Protein AF-A0A7V0MHD1-F1 (afdb_monomer)

Foldseek 3Di:
DDDPPQDPLLVLLCCVCVVDQDPDPLSLCVSCVVSVHHSVVSVVSVVVVVVSVD

Radius of gyration: 10.85 Å; Cα contacts (8 Å, |Δi|>4): 34; chains: 1; bounding box: 28×24×26 Å

Structure (mmCIF, N/CA/C/O backbone):
data_AF-A0A7V0MHD1-F1
#
_entry.id   AF-A0A7V0MHD1-F1
#
loop_
_atom_site.group_PDB
_atom_site.id
_atom_site.type_symbol
_atom_site.label_atom_id
_atom_site.label_alt_id
_atom_site.label_comp_id
_atom_site.label_asym_id
_atom_site.label_entity_id
_atom_site.label_seq_id
_atom_site.pdbx_PDB_ins_code
_atom_site.Cartn_x
_atom_site.Cartn_y
_atom_site.Cartn_z
_atom_sit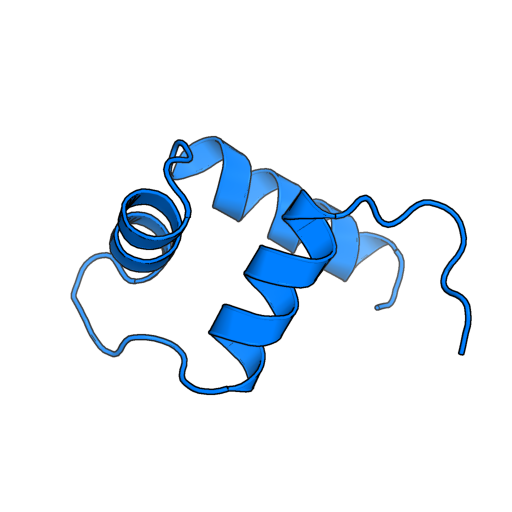e.occupancy
_atom_site.B_iso_or_equiv
_atom_site.auth_seq_id
_atom_site.auth_comp_id
_atom_site.auth_asym_id
_atom_site.auth_atom_id
_atom_site.pdbx_PDB_model_num
ATOM 1 N N . MET A 1 1 ? 17.942 -9.780 -5.528 1.00 41.47 1 MET A N 1
ATOM 2 C CA . MET A 1 1 ? 16.903 -10.279 -6.452 1.00 41.47 1 MET A CA 1
ATOM 3 C C . MET A 1 1 ? 16.264 -9.078 -7.127 1.00 41.47 1 MET A C 1
ATOM 5 O O . MET A 1 1 ? 15.510 -8.363 -6.485 1.00 41.47 1 MET A O 1
ATOM 9 N N . THR A 1 2 ? 16.638 -8.779 -8.368 1.00 43.62 2 THR A N 1
ATOM 10 C CA . THR A 1 2 ? 16.011 -7.720 -9.169 1.00 43.62 2 THR A CA 1
ATOM 11 C C . THR A 1 2 ? 14.793 -8.310 -9.867 1.00 43.62 2 THR A C 1
ATOM 13 O O . THR A 1 2 ? 14.920 -8.963 -10.899 1.00 43.62 2 THR A O 1
ATOM 16 N N . VAL A 1 3 ? 13.621 -8.133 -9.257 1.00 56.31 3 VAL A N 1
ATOM 17 C CA . VAL A 1 3 ? 12.332 -8.414 -9.900 1.00 56.31 3 VAL A CA 1
ATOM 18 C C . VAL A 1 3 ? 12.151 -7.423 -11.060 1.00 56.31 3 VAL A C 1
ATOM 20 O O . VAL A 1 3 ? 12.186 -6.213 -10.823 1.00 56.31 3 VAL A O 1
ATOM 23 N N . PRO A 1 4 ? 12.038 -7.882 -12.318 1.00 58.97 4 PRO A N 1
ATOM 24 C CA . PRO A 1 4 ? 11.826 -6.981 -13.438 1.00 58.97 4 PRO A CA 1
ATOM 25 C C . PRO A 1 4 ? 10.415 -6.388 -13.329 1.00 58.97 4 PRO A C 1
ATOM 27 O O . PRO A 1 4 ? 9.445 -7.135 -13.237 1.00 58.97 4 PRO A O 1
ATOM 30 N N . ASN A 1 5 ? 10.327 -5.055 -13.385 1.00 68.38 5 ASN A N 1
ATOM 31 C CA . ASN A 1 5 ? 9.096 -4.257 -13.481 1.00 68.38 5 ASN A CA 1
ATOM 32 C C . ASN A 1 5 ? 8.312 -3.965 -12.181 1.00 68.38 5 ASN A C 1
ATOM 34 O O . ASN A 1 5 ? 7.101 -3.788 -12.236 1.00 68.38 5 ASN A O 1
ATOM 38 N N . MET A 1 6 ? 8.988 -3.887 -11.029 1.00 79.06 6 MET A N 1
ATOM 39 C CA . MET A 1 6 ? 8.407 -3.319 -9.803 1.00 79.06 6 MET A CA 1
ATOM 40 C C . MET A 1 6 ? 8.793 -1.842 -9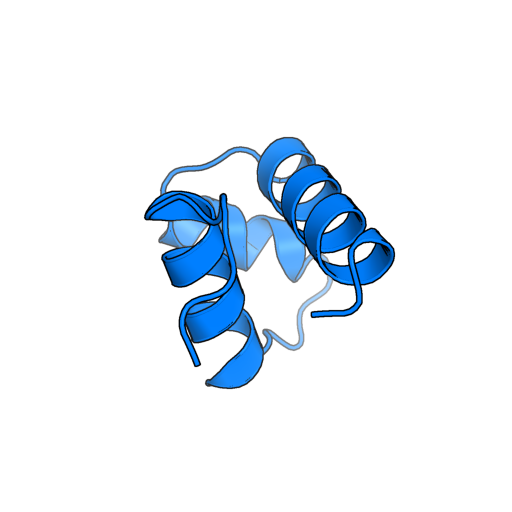.682 1.00 79.06 6 MET A C 1
ATOM 42 O O . MET A 1 6 ? 9.990 -1.539 -9.622 1.00 79.06 6 MET A O 1
ATOM 46 N N . ASP A 1 7 ? 7.808 -0.943 -9.656 1.00 87.81 7 ASP A N 1
ATOM 47 C CA . ASP A 1 7 ? 8.056 0.490 -9.466 1.00 87.81 7 ASP A CA 1
ATOM 48 C C . ASP A 1 7 ? 8.280 0.846 -7.978 1.00 87.81 7 ASP A C 1
ATOM 50 O O . ASP A 1 7 ? 8.189 0.000 -7.078 1.00 87.81 7 ASP A O 1
ATOM 54 N N . ASP A 1 8 ? 8.649 2.099 -7.704 1.00 92.69 8 ASP A N 1
ATOM 55 C CA . ASP A 1 8 ? 8.932 2.548 -6.336 1.00 92.69 8 ASP A CA 1
ATOM 56 C C . ASP A 1 8 ? 7.685 2.503 -5.437 1.00 92.69 8 ASP A C 1
ATOM 58 O O . ASP A 1 8 ? 7.797 2.262 -4.232 1.00 92.69 8 ASP A O 1
ATOM 62 N N . THR A 1 9 ? 6.493 2.672 -6.016 1.00 93.19 9 THR A N 1
ATOM 63 C CA . THR A 1 9 ? 5.216 2.586 -5.302 1.00 93.19 9 THR A CA 1
ATOM 64 C C . THR A 1 9 ? 4.930 1.152 -4.869 1.00 93.19 9 THR A C 1
ATOM 66 O O . THR A 1 9 ? 4.631 0.911 -3.700 1.00 93.19 9 THR A O 1
ATOM 69 N N . ASP A 1 10 ? 5.092 0.185 -5.769 1.00 92.38 10 ASP A N 1
ATOM 70 C CA . ASP A 1 10 ? 4.959 -1.241 -5.469 1.00 92.38 10 ASP A CA 1
ATOM 71 C C . ASP A 1 10 ? 5.928 -1.667 -4.362 1.00 92.38 10 ASP A C 1
ATOM 73 O O . ASP A 1 10 ? 5.553 -2.380 -3.426 1.00 92.38 10 ASP A O 1
ATOM 77 N N . ARG A 1 11 ? 7.170 -1.168 -4.421 1.00 92.06 11 ARG A N 1
ATOM 78 C CA . ARG A 1 11 ? 8.172 -1.407 -3.379 1.00 92.06 11 ARG A CA 1
ATOM 79 C C . ARG A 1 11 ? 7.739 -0.838 -2.033 1.00 92.06 11 ARG A C 1
ATOM 81 O O . ARG A 1 11 ? 7.881 -1.519 -1.020 1.00 92.06 11 ARG A O 1
ATOM 88 N N . ALA A 1 12 ? 7.233 0.393 -2.009 1.00 94.12 12 ALA A N 1
ATOM 89 C CA . ALA A 1 12 ? 6.771 1.035 -0.783 1.00 94.12 12 ALA A CA 1
ATOM 90 C C . ALA A 1 12 ? 5.604 0.262 -0.149 1.00 94.12 12 ALA A C 1
ATOM 92 O O . ALA A 1 12 ? 5.629 -0.004 1.054 1.00 94.12 12 ALA A O 1
ATOM 93 N N . ILE A 1 13 ? 4.641 -0.179 -0.965 1.00 93.81 13 ILE A N 1
ATOM 94 C CA . ILE A 1 13 ? 3.510 -1.004 -0.525 1.00 93.81 13 ILE A CA 1
ATOM 95 C C . ILE A 1 13 ? 4.005 -2.321 0.078 1.00 93.81 13 ILE A C 1
ATOM 97 O O . ILE A 1 13 ? 3.640 -2.655 1.206 1.00 93.81 13 ILE A O 1
ATOM 101 N N . LEU A 1 14 ? 4.859 -3.064 -0.635 1.00 92.25 14 LEU A N 1
ATOM 102 C CA . LEU A 1 14 ? 5.379 -4.340 -0.138 1.00 92.25 14 LEU A CA 1
ATOM 103 C C . LEU A 1 14 ? 6.181 -4.166 1.145 1.00 92.25 14 LEU A C 1
ATOM 105 O O . LEU A 1 14 ? 5.941 -4.897 2.100 1.00 92.25 14 LEU A O 1
ATOM 109 N N . ASN A 1 15 ? 7.077 -3.181 1.197 1.00 92.75 15 ASN A N 1
ATOM 110 C CA . ASN A 1 15 ? 7.858 -2.892 2.396 1.00 92.75 15 ASN A CA 1
ATOM 111 C C . ASN A 1 15 ? 6.942 -2.615 3.591 1.00 92.75 15 ASN A C 1
ATOM 113 O O . ASN A 1 15 ? 7.175 -3.134 4.683 1.00 92.75 15 ASN A O 1
ATOM 117 N N . ARG A 1 16 ? 5.880 -1.829 3.388 1.00 93.81 16 ARG A N 1
ATOM 118 C CA . ARG A 1 16 ? 4.931 -1.477 4.445 1.00 93.81 16 ARG A CA 1
ATOM 119 C C . ARG A 1 16 ? 4.135 -2.684 4.939 1.00 93.81 16 ARG A C 1
ATOM 121 O O . ARG A 1 16 ? 3.963 -2.838 6.150 1.00 93.81 16 ARG A O 1
ATOM 128 N N . ILE A 1 17 ? 3.680 -3.537 4.021 1.00 91.31 17 ILE A N 1
ATOM 129 C CA . ILE A 1 17 ? 2.937 -4.768 4.326 1.00 91.31 17 ILE A CA 1
ATOM 130 C C . ILE A 1 17 ? 3.837 -5.795 5.025 1.00 91.31 17 ILE A C 1
ATOM 132 O O . ILE A 1 17 ? 3.433 -6.372 6.030 1.00 91.31 17 ILE A O 1
ATOM 136 N N .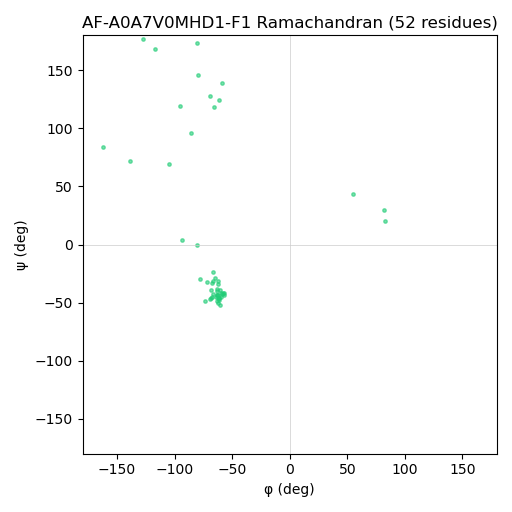 GLN A 1 18 ? 5.057 -6.005 4.521 1.00 89.38 18 GLN A N 1
ATOM 137 C CA . GLN A 1 18 ? 6.026 -6.951 5.082 1.00 89.38 18 GLN A CA 1
ATOM 138 C C . GLN A 1 18 ? 6.545 -6.511 6.454 1.00 89.38 18 GLN A C 1
ATOM 140 O O . GLN A 1 18 ? 6.817 -7.363 7.294 1.00 89.38 18 GLN A O 1
ATOM 145 N N . SER A 1 19 ? 6.676 -5.200 6.688 1.00 92.12 19 SER A N 1
ATOM 146 C CA . SER A 1 19 ? 7.155 -4.680 7.972 1.00 92.12 19 SER A CA 1
ATOM 147 C C . SER A 1 19 ? 6.104 -4.809 9.070 1.00 92.12 19 SER A C 1
ATOM 149 O O . SER A 1 19 ? 6.422 -5.271 10.162 1.00 92.12 19 SER A O 1
ATOM 151 N N . ASN A 1 20 ? 4.862 -4.384 8.812 1.00 90.31 20 ASN A N 1
ATOM 152 C CA . ASN A 1 20 ? 3.801 -4.437 9.820 1.00 90.31 20 ASN A CA 1
ATOM 153 C C . ASN A 1 20 ? 2.406 -4.315 9.200 1.00 90.31 20 ASN A C 1
ATOM 155 O O . ASN A 1 20 ? 1.848 -3.228 9.168 1.00 90.31 20 ASN A O 1
ATOM 159 N N . PHE A 1 21 ? 1.795 -5.387 8.714 1.00 91.56 21 PHE A N 1
ATOM 160 C CA . PHE A 1 21 ? 0.448 -5.266 8.156 1.00 91.56 21 PHE A CA 1
ATOM 161 C C . PHE A 1 21 ? -0.581 -4.774 9.206 1.00 91.56 21 PHE A C 1
ATOM 163 O O . PHE A 1 21 ? -0.708 -5.418 10.251 1.00 91.56 21 PHE A O 1
ATOM 1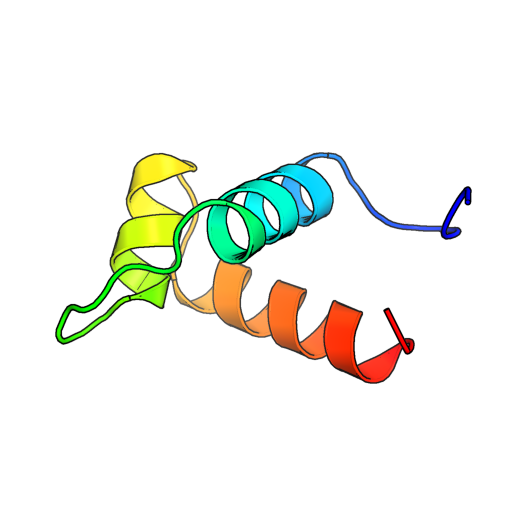70 N N . PRO A 1 22 ? -1.319 -3.665 8.964 1.00 92.50 22 PRO A N 1
ATOM 171 C CA . PRO A 1 22 ? -2.268 -3.136 9.942 1.00 92.50 22 PRO A CA 1
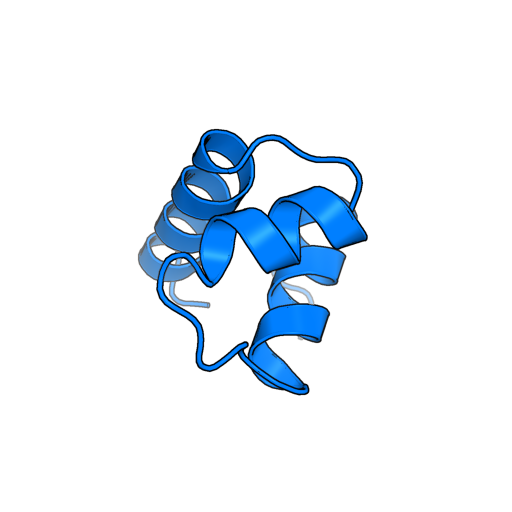ATOM 172 C C . PRO A 1 22 ? -3.353 -4.153 10.307 1.00 92.50 22 PRO A C 1
ATOM 174 O O . PRO A 1 22 ? -3.890 -4.843 9.442 1.00 92.50 22 PRO A O 1
ATOM 177 N N . ILE A 1 23 ? -3.712 -4.226 11.590 1.00 94.06 23 ILE A N 1
ATOM 178 C CA . ILE A 1 23 ? -4.799 -5.086 12.086 1.00 94.06 23 ILE A CA 1
ATOM 179 C C . ILE A 1 23 ? -6.004 -4.198 12.401 1.00 94.06 23 ILE A C 1
ATOM 181 O O . ILE A 1 23 ? -6.357 -3.965 13.556 1.00 94.06 23 ILE A O 1
ATOM 185 N N . THR A 1 24 ? -6.610 -3.654 11.351 1.00 94.31 24 THR A N 1
ATOM 186 C CA . THR A 1 24 ? -7.773 -2.765 11.435 1.00 94.31 24 THR A CA 1
ATOM 187 C C . THR A 1 24 ? -8.898 -3.259 10.530 1.00 94.31 24 THR A C 1
ATOM 189 O O . THR A 1 24 ? -8.762 -4.258 9.826 1.00 94.31 24 THR A O 1
ATOM 192 N N . SER A 1 25 ? -10.052 -2.585 10.558 1.00 95.25 25 SER A N 1
ATOM 193 C CA . SER A 1 25 ? -11.204 -2.982 9.728 1.00 95.25 25 SER A CA 1
ATOM 194 C C . SER A 1 25 ? -10.950 -2.792 8.226 1.00 95.25 25 SER A C 1
ATOM 196 O O . SER A 1 25 ? -11.603 -3.438 7.409 1.00 95.25 25 SER A O 1
ATOM 198 N N . ARG A 1 26 ? -10.025 -1.894 7.855 1.00 95.69 26 ARG A N 1
ATOM 199 C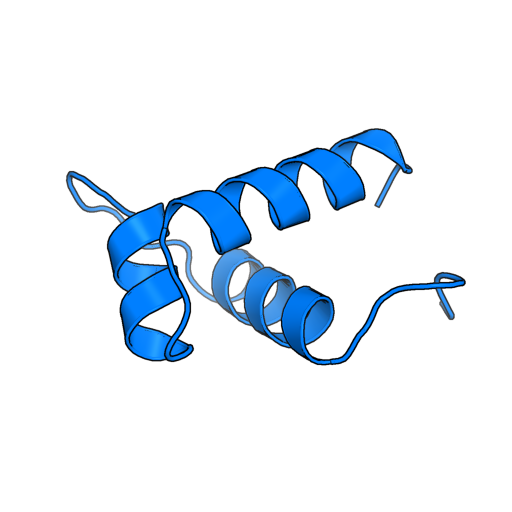 CA . ARG A 1 26 ? -9.667 -1.566 6.466 1.00 95.69 26 ARG A CA 1
ATOM 200 C C . ARG A 1 26 ? -8.147 -1.406 6.336 1.00 95.69 26 ARG A C 1
ATOM 202 O O . ARG A 1 26 ? -7.656 -0.294 6.166 1.00 95.69 26 ARG A O 1
ATOM 209 N N . PRO A 1 27 ? -7.385 -2.506 6.405 1.00 94.81 27 PRO A N 1
ATOM 210 C CA . PRO A 1 27 ? -5.929 -2.434 6.479 1.00 94.81 27 PRO A CA 1
ATOM 211 C C . PRO A 1 27 ? -5.293 -1.890 5.193 1.00 94.81 27 PRO A C 1
ATOM 213 O O . PRO A 1 27 ? -4.273 -1.212 5.243 1.00 94.81 27 PRO A O 1
ATOM 216 N N . TYR A 1 28 ? -5.908 -2.139 4.032 1.00 95.44 28 TYR A N 1
ATOM 217 C CA . TYR A 1 28 ? -5.436 -1.589 2.760 1.00 95.44 28 TYR A CA 1
ATOM 218 C C . TYR A 1 28 ? -5.692 -0.087 2.634 1.00 95.44 28 TYR A C 1
ATOM 220 O O . TYR A 1 28 ? -4.875 0.597 2.025 1.00 95.44 28 TYR A O 1
ATOM 228 N N . LEU A 1 29 ? -6.778 0.431 3.222 1.00 96.44 29 LEU A N 1
ATOM 229 C CA . LEU A 1 29 ? -7.021 1.871 3.286 1.00 96.44 29 LEU A CA 1
ATOM 230 C C . LEU A 1 29 ? -5.938 2.561 4.112 1.00 96.44 29 LEU A C 1
ATOM 232 O O . LEU A 1 29 ? -5.389 3.556 3.670 1.00 96.44 29 LEU A O 1
ATOM 236 N N . GLU A 1 30 ? -5.591 2.000 5.267 1.00 96.62 30 GLU A N 1
ATOM 237 C CA . GLU A 1 30 ? -4.563 2.564 6.145 1.00 96.62 30 GLU A CA 1
ATOM 238 C C . GLU A 1 30 ? -3.184 2.588 5.467 1.00 96.62 30 GLU A C 1
ATOM 240 O O . GLU A 1 30 ? -2.507 3.613 5.456 1.00 96.62 30 GLU A O 1
ATOM 245 N N . VAL A 1 31 ? -2.806 1.500 4.784 1.00 95.81 31 VAL A N 1
ATOM 246 C CA . VAL A 1 31 ? -1.585 1.473 3.957 1.00 95.81 31 VAL A CA 1
ATOM 247 C C . VAL A 1 31 ? -1.645 2.509 2.831 1.00 95.81 31 VAL A C 1
ATOM 249 O O . VAL A 1 31 ? -0.632 3.131 2.515 1.00 95.81 31 VAL A O 1
ATOM 252 N N . ALA A 1 32 ? -2.811 2.696 2.211 1.00 96.56 32 ALA A N 1
ATOM 253 C CA . ALA A 1 32 ? -2.985 3.668 1.142 1.00 96.56 32 ALA A CA 1
ATOM 254 C C . ALA A 1 32 ? -2.856 5.108 1.652 1.00 96.56 32 ALA A C 1
ATOM 256 O O . ALA A 1 32 ? -2.123 5.891 1.057 1.00 96.56 32 ALA A O 1
ATOM 257 N N . GLU A 1 33 ? -3.489 5.441 2.776 1.00 96.44 33 GLU A N 1
ATOM 258 C CA . GLU A 1 33 ? -3.406 6.762 3.405 1.00 96.44 33 GLU A CA 1
ATOM 259 C C . GLU A 1 33 ? -1.961 7.115 3.780 1.00 96.44 33 GLU A C 1
ATOM 261 O O . GLU A 1 33 ? -1.487 8.201 3.446 1.00 96.44 33 GLU A O 1
ATOM 266 N N . GLU A 1 34 ? -1.221 6.179 4.381 1.00 95.00 34 GLU A N 1
ATOM 267 C CA . GLU A 1 34 ? 0.190 6.383 4.734 1.00 95.00 34 GLU A CA 1
ATOM 268 C C . GLU A 1 34 ? 1.092 6.624 3.518 1.00 95.00 34 GLU A C 1
ATOM 270 O O . GLU A 1 34 ? 2.058 7.384 3.593 1.00 95.00 34 GLU A O 1
ATOM 275 N N . LEU A 1 35 ? 0.778 5.985 2.390 1.00 94.81 35 LEU A N 1
ATOM 276 C CA . LEU A 1 35 ? 1.535 6.111 1.147 1.00 94.81 35 LEU A CA 1
ATOM 277 C C . LEU A 1 35 ? 0.969 7.186 0.205 1.00 94.81 35 LEU A C 1
ATOM 279 O O . LEU A 1 35 ? 1.497 7.360 -0.892 1.00 94.81 35 LEU A O 1
ATOM 283 N N . SER A 1 36 ? -0.065 7.926 0.625 1.00 96.44 36 SER A N 1
ATOM 284 C CA . SER A 1 36 ? -0.783 8.908 -0.205 1.00 96.44 36 SER A CA 1
ATOM 285 C C . SER A 1 36 ? -1.315 8.320 -1.524 1.00 96.44 36 SER A C 1
ATOM 287 O O . SER A 1 36 ? -1.200 8.925 -2.589 1.00 96.44 36 SER A O 1
ATOM 289 N N . LEU A 1 37 ? -1.898 7.123 -1.446 1.00 96.19 37 LEU A N 1
ATOM 290 C CA . LEU A 1 37 ? -2.491 6.362 -2.547 1.00 96.19 37 LEU A CA 1
ATOM 291 C C . LEU A 1 37 ? -3.999 6.163 -2.337 1.00 96.19 37 LEU A C 1
ATOM 293 O O . LEU A 1 37 ? -4.530 6.375 -1.247 1.00 96.19 37 LEU A O 1
ATOM 297 N N . GLY A 1 38 ? -4.696 5.695 -3.374 1.00 96.69 38 GLY A N 1
ATOM 298 C CA . GLY A 1 38 ? -6.039 5.141 -3.230 1.00 96.69 38 GLY A CA 1
ATOM 299 C C . GLY A 1 38 ? -6.010 3.696 -2.721 1.00 96.69 38 GLY A C 1
ATOM 300 O O . GLY A 1 38 ? -5.142 2.909 -3.097 1.00 96.69 38 GLY A O 1
ATOM 301 N N . GLU A 1 39 ? -6.998 3.303 -1.910 1.00 96.50 39 GLU A N 1
ATOM 302 C CA . GLU A 1 39 ? -7.119 1.914 -1.424 1.00 96.50 39 GL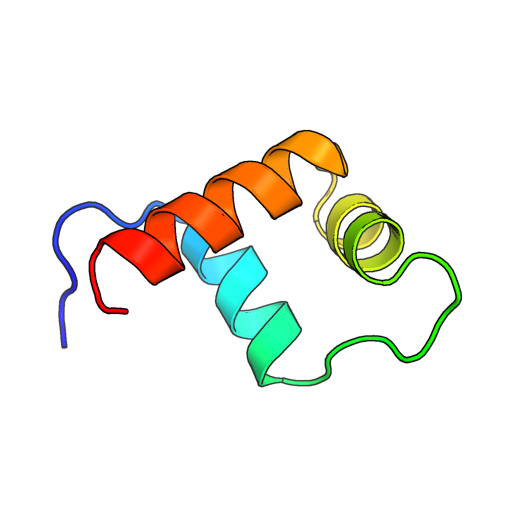U A CA 1
ATOM 303 C C . GLU A 1 39 ? -7.195 0.903 -2.581 1.00 96.50 39 GLU A C 1
ATOM 305 O O . GLU A 1 39 ? -6.535 -0.136 -2.545 1.00 96.50 39 GLU A O 1
ATOM 310 N N . ASN A 1 40 ? -7.955 1.222 -3.634 1.00 96.88 40 ASN A N 1
A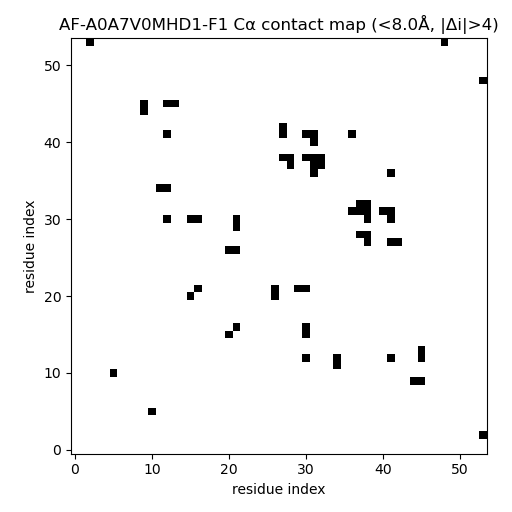TOM 311 C CA . ASN A 1 40 ? -8.064 0.361 -4.812 1.00 96.88 40 ASN A CA 1
ATOM 312 C C . ASN A 1 40 ? -6.720 0.207 -5.537 1.00 96.88 40 ASN A C 1
ATOM 314 O O . ASN A 1 40 ? -6.388 -0.903 -5.945 1.00 96.88 40 ASN A O 1
ATOM 318 N N . ASP A 1 41 ? -5.921 1.276 -5.621 1.00 95.50 41 ASP A N 1
ATOM 319 C CA . ASP A 1 41 ? -4.601 1.231 -6.257 1.00 95.50 41 ASP A CA 1
ATOM 320 C C . ASP A 1 41 ? -3.665 0.287 -5.499 1.00 95.50 41 ASP A C 1
ATOM 322 O O . ASP A 1 41 ? -2.980 -0.538 -6.106 1.00 95.50 41 ASP A O 1
ATOM 326 N N . VAL A 1 42 ? -3.675 0.355 -4.162 1.00 95.56 42 VAL A N 1
ATOM 327 C CA . VAL A 1 42 ? -2.899 -0.557 -3.310 1.00 95.56 42 VAL A CA 1
ATOM 328 C C . VAL A 1 42 ? -3.346 -2.000 -3.521 1.00 95.56 42 VAL A C 1
ATOM 330 O O . VAL A 1 42 ? -2.513 -2.882 -3.730 1.00 95.56 42 VAL A O 1
ATOM 333 N N . ILE A 1 43 ? -4.653 -2.259 -3.501 1.00 95.25 43 ILE A N 1
ATOM 334 C CA . ILE A 1 43 ? -5.202 -3.607 -3.678 1.00 95.25 43 ILE A CA 1
ATOM 335 C C . ILE A 1 43 ? -4.835 -4.178 -5.052 1.00 95.25 43 ILE A C 1
ATOM 337 O O . ILE A 1 43 ? -4.413 -5.335 -5.142 1.00 95.25 43 ILE A O 1
ATOM 341 N N . ASP A 1 44 ? -4.984 -3.398 -6.120 1.00 95.12 44 ASP A N 1
ATOM 342 C CA . ASP A 1 44 ? -4.720 -3.858 -7.482 1.00 95.12 44 ASP A CA 1
ATOM 343 C C . ASP A 1 44 ? -3.230 -4.110 -7.720 1.00 95.12 44 ASP A C 1
ATOM 345 O O . ASP A 1 44 ? -2.872 -5.140 -8.302 1.00 95.12 44 ASP A O 1
ATOM 349 N N . ARG A 1 45 ? -2.356 -3.260 -7.171 1.00 93.38 45 ARG A N 1
ATOM 350 C CA . ARG A 1 45 ? -0.902 -3.470 -7.179 1.00 93.38 45 ARG A CA 1
ATOM 351 C C . ARG A 1 45 ? -0.501 -4.722 -6.406 1.00 93.38 45 ARG A C 1
ATOM 353 O O . ARG A 1 45 ? 0.177 -5.587 -6.954 1.00 93.38 45 ARG A O 1
ATOM 360 N N . VAL A 1 46 ? -1.003 -4.911 -5.182 1.00 91.81 46 VAL A N 1
ATOM 361 C CA . VAL A 1 46 ? -0.739 -6.127 -4.386 1.00 91.81 46 VAL A CA 1
ATOM 362 C C . VAL A 1 46 ? -1.213 -7.383 -5.118 1.00 91.81 46 VAL A C 1
ATOM 364 O O . VAL A 1 46 ? -0.504 -8.389 -5.156 1.00 91.81 46 VAL A O 1
ATOM 367 N N . ARG A 1 47 ? -2.397 -7.343 -5.740 1.00 92.06 47 ARG A N 1
ATOM 368 C CA . ARG A 1 47 ? -2.913 -8.454 -6.554 1.00 92.06 47 ARG A CA 1
ATOM 369 C C . ARG A 1 47 ? -2.035 -8.730 -7.768 1.00 92.06 47 ARG A C 1
ATOM 371 O O . ARG A 1 47 ? -1.852 -9.898 -8.107 1.00 92.06 47 ARG A O 1
ATOM 378 N N . HIS A 1 48 ? -1.533 -7.691 -8.431 1.00 89.56 48 HIS A N 1
ATOM 379 C CA . HIS A 1 48 ? -0.632 -7.829 -9.569 1.00 89.56 48 HIS A CA 1
ATOM 380 C C . HIS A 1 48 ? 0.673 -8.515 -9.153 1.00 89.56 48 HIS A C 1
ATOM 382 O O . HIS A 1 48 ? 1.027 -9.538 -9.736 1.00 89.56 48 HIS A O 1
ATOM 388 N N . LEU A 1 49 ? 1.306 -8.035 -8.081 1.00 86.94 49 LEU A N 1
ATOM 389 C CA . LEU A 1 49 ? 2.548 -8.590 -7.532 1.00 86.94 49 LEU A CA 1
ATOM 390 C C . LEU A 1 49 ? 2.379 -10.056 -7.105 1.00 86.94 49 LEU A 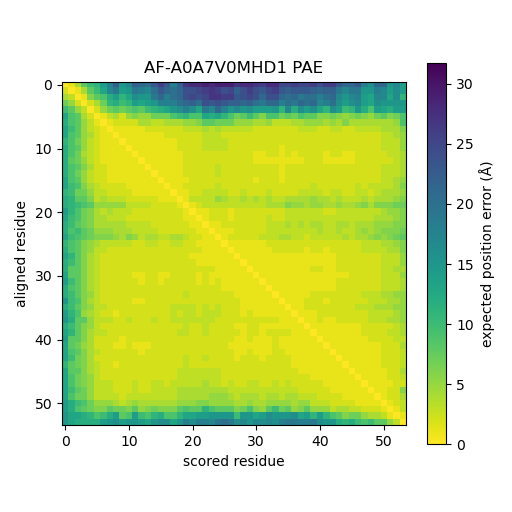C 1
ATOM 392 O O . LEU A 1 49 ? 3.188 -10.914 -7.449 1.00 86.94 49 LEU A O 1
ATOM 396 N N . ARG A 1 50 ? 1.248 -10.387 -6.470 1.00 85.62 50 ARG A N 1
ATOM 397 C CA . ARG A 1 50 ? 0.916 -11.778 -6.130 1.00 85.62 50 ARG A CA 1
ATOM 398 C C . ARG A 1 50 ? 0.749 -12.691 -7.346 1.00 85.62 50 ARG A C 1
ATOM 400 O O . ARG A 1 50 ? 0.971 -13.894 -7.233 1.00 85.62 50 ARG A O 1
ATOM 407 N N . LYS A 1 51 ? 0.275 -12.167 -8.481 1.00 85.69 51 LYS A N 1
ATOM 408 C CA . LYS A 1 51 ? 0.092 -12.944 -9.720 1.00 85.69 51 LYS A CA 1
ATOM 409 C C . LYS A 1 51 ? 1.410 -13.175 -10.452 1.00 85.69 51 LYS A C 1
ATOM 411 O O . LYS A 1 51 ? 1.537 -14.193 -11.124 1.00 85.69 51 LYS A O 1
ATOM 416 N N . THR A 1 52 ? 2.368 -12.259 -10.331 1.00 82.00 52 THR A N 1
ATOM 417 C CA . THR A 1 52 ? 3.690 -12.372 -10.964 1.00 82.00 52 THR A CA 1
ATOM 418 C C . THR A 1 52 ? 4.652 -13.283 -10.193 1.00 82.00 52 THR A C 1
ATOM 420 O O . THR A 1 52 ? 5.754 -13.534 -10.672 1.00 82.00 52 THR A O 1
ATOM 423 N N . GLY A 1 53 ? 4.220 -13.850 -9.058 1.00 70.31 53 GLY A N 1
ATOM 424 C CA . GLY A 1 53 ? 4.994 -14.824 -8.281 1.00 70.31 53 GLY A CA 1
ATOM 425 C C . GLY A 1 53 ? 6.014 -14.196 -7.332 1.00 70.31 53 GLY A C 1
ATOM 426 O O . GLY A 1 53 ? 6.961 -14.878 -6.942 1.00 70.31 53 GLY A O 1
ATOM 427 N N . ILE A 1 54 ? 5.826 -12.915 -6.996 1.00 59.34 54 ILE A N 1
ATOM 428 C CA . ILE A 1 54 ? 6.551 -12.209 -5.932 1.00 59.34 54 ILE A CA 1
ATOM 429 C C . ILE A 1 54 ? 5.873 -12.484 -4.587 1.00 59.34 54 ILE A C 1
ATOM 431 O O . ILE A 1 54 ? 4.618 -12.476 -4.538 1.00 59.34 54 ILE A O 1
#

Secondary structure (DSSP, 8-state):
---TT--HHHHHHHHHHHHH---SSSHHHHHHHHTT--HHHHHHHHHHHHHTT-

pLDDT: mean 88.18, std 13.13, range [41.47, 96.88]

Sequence (54 aa):
MTVPNMDDTDRAILNRIQSNFPITSRPYLEVAEELSLGENDVIDRVRHLRKTGI

Nearest PDB structures (foldseek):
  4un1-assembly2_C  TM=9.685E-01  e=6.440E-03  Desulfovibrio desulfuricans
  4czd-assembly2_D  TM=8.849E-01  e=2.792E-02  Desulfovibrio desulfuricans
  5flv-assembly1_A  TM=6.340E-01  e=6.705E-01  Mus musculus
  2ly9-assembly1_A  TM=5.807E-01  e=1.484E+00  Homo sapiens
  2lkx-assembly1_A  TM=6.301E-01  e=3.286E+00  Homo sapiens

Mean predicted aligned error: 4.61 Å

Solvent-accessible surface area (backbone atoms only — not comparable to full-atom values): 3331 Å² total; per-residue (Å²): 135,86,70,88,90,70,53,74,65,57,49,51,52,50,51,48,47,74,72,58,62,61,93,59,100,52,36,54,44,54,56,10,59,78,68,75,49,51,38,67,57,47,52,52,48,53,54,49,43,55,71,74,73,101